Protein AF-A0A381EI64-F1 (afdb_monomer)

Foldseek 3Di:
DDPVVLVVLVVQLVVLVCVLVVLCVVFFDADPPDPHTDPVDDTDDDPVVNVVSVVSNVVSVVVNVVVVCVVVVNDCVPRVDD

Solvent-accessible surface area (backbone atoms only — not comparable to full-atom values): 4911 Å² total; per-residue (Å²): 132,56,70,69,58,51,53,52,42,51,54,51,24,53,52,32,47,48,61,39,50,50,55,46,65,75,66,45,54,63,39,86,99,47,103,42,75,38,80,87,53,96,66,90,74,63,64,67,61,51,49,55,36,50,49,52,25,51,52,33,49,56,70,53,44,63,61,51,28,62,76,69,73,55,47,68,90,70,74,66,59,131

Structure (mmCIF, N/CA/C/O backbone):
data_AF-A0A381EI64-F1
#
_entry.id   AF-A0A381EI64-F1
#
loop_
_atom_site.group_PDB
_atom_site.id
_atom_site.type_symbol
_atom_site.label_atom_id
_atom_site.label_alt_id
_atom_site.label_comp_id
_atom_site.label_asym_id
_atom_site.label_entity_id
_atom_site.label_seq_id
_atom_site.pdbx_PDB_ins_code
_atom_site.Cartn_x
_atom_site.Cartn_y
_atom_site.Cartn_z
_atom_site.occupancy
_atom_site.B_iso_or_equiv
_atom_site.auth_seq_id
_atom_site.auth_comp_id
_atom_site.auth_asym_id
_atom_site.auth_atom_id
_atom_site.pdbx_PDB_model_num
ATOM 1 N N . MET A 1 1 ? -12.710 5.480 15.137 1.00 83.44 1 MET A N 1
ATOM 2 C CA . MET A 1 1 ? -12.850 5.611 13.679 1.00 83.44 1 MET A CA 1
ATOM 3 C C . MET A 1 1 ? -14.068 4.802 13.321 1.00 83.44 1 MET A C 1
ATOM 5 O O . MET A 1 1 ? -14.085 3.621 13.645 1.00 83.44 1 MET A O 1
ATOM 9 N N . GLU A 1 2 ? -15.074 5.453 12.752 1.00 91.88 2 GLU A N 1
ATOM 10 C CA . GLU A 1 2 ? -16.339 4.805 12.409 1.00 91.88 2 GLU A CA 1
ATOM 11 C C . GLU A 1 2 ? -16.178 3.897 11.187 1.00 91.88 2 GLU A C 1
ATOM 13 O O . GLU A 1 2 ? -15.248 4.067 10.386 1.00 91.88 2 GLU A O 1
ATOM 18 N N . LYS A 1 3 ? -17.080 2.922 11.046 1.00 93.44 3 LYS A N 1
ATOM 19 C CA . LYS A 1 3 ? -17.053 1.916 9.973 1.00 93.44 3 LYS A CA 1
ATOM 20 C C . LYS A 1 3 ? -16.981 2.564 8.589 1.00 93.44 3 LYS A C 1
ATOM 22 O O . LYS A 1 3 ? -16.234 2.096 7.733 1.00 93.44 3 LYS A O 1
ATOM 27 N N . GLU A 1 4 ? -17.707 3.655 8.380 1.00 96.50 4 GLU A N 1
ATOM 28 C CA . GLU A 1 4 ? -17.762 4.405 7.123 1.00 96.50 4 GLU A CA 1
ATOM 29 C C . GLU A 1 4 ? -16.380 4.945 6.739 1.00 96.50 4 GLU A C 1
ATOM 31 O O . GLU A 1 4 ? -15.954 4.813 5.590 1.00 96.50 4 GLU A O 1
ATOM 36 N N . GLN A 1 5 ? -15.635 5.480 7.712 1.00 95.75 5 GLN A N 1
ATOM 37 C CA . GLN A 1 5 ? -14.279 5.978 7.488 1.00 95.75 5 GLN A CA 1
ATOM 38 C C . GLN A 1 5 ? -13.291 4.836 7.217 1.00 95.75 5 GLN A C 1
ATOM 40 O O . GLN A 1 5 ? -12.394 4.990 6.389 1.00 95.75 5 GLN A O 1
ATOM 45 N N . ILE A 1 6 ? -13.464 3.678 7.865 1.00 95.94 6 ILE A N 1
ATOM 46 C CA . ILE A 1 6 ? -12.651 2.482 7.588 1.00 95.94 6 ILE A CA 1
ATOM 47 C C . ILE A 1 6 ? -12.882 2.010 6.148 1.00 95.94 6 ILE A C 1
ATOM 49 O O . ILE A 1 6 ? -11.920 1.755 5.426 1.00 95.94 6 ILE A O 1
ATOM 53 N N . VAL A 1 7 ? -14.140 1.951 5.699 1.00 97.19 7 VAL A N 1
ATOM 54 C CA . VAL A 1 7 ? -14.485 1.591 4.314 1.00 97.19 7 VAL A CA 1
ATOM 55 C C . VAL A 1 7 ? -13.889 2.589 3.319 1.00 97.19 7 VAL A C 1
ATOM 57 O O . VAL A 1 7 ? -13.349 2.172 2.295 1.00 97.19 7 VAL A O 1
ATOM 60 N N . ALA A 1 8 ? -13.939 3.892 3.610 1.00 97.56 8 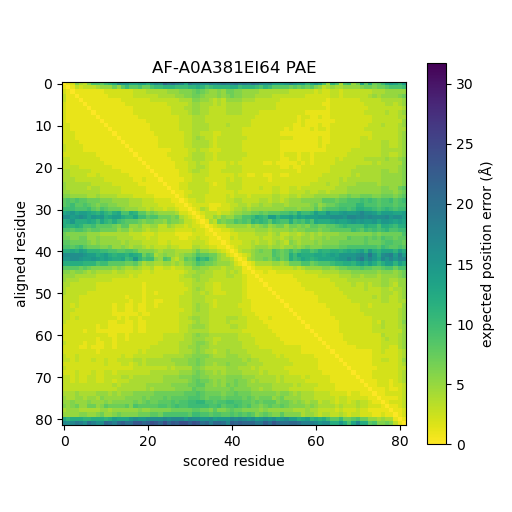ALA A N 1
ATOM 61 C CA . ALA A 1 8 ? -13.308 4.909 2.769 1.00 97.56 8 ALA A CA 1
ATOM 62 C C . ALA A 1 8 ? -11.780 4.725 2.687 1.00 97.56 8 ALA A C 1
ATOM 64 O O . ALA A 1 8 ? -11.222 4.735 1.591 1.00 97.56 8 ALA A O 1
ATOM 65 N N . ASN A 1 9 ? -11.117 4.474 3.820 1.00 97.44 9 ASN A N 1
ATOM 66 C CA . ASN A 1 9 ? -9.674 4.226 3.864 1.00 97.44 9 ASN A CA 1
ATOM 67 C C . ASN A 1 9 ? -9.280 2.935 3.126 1.00 97.44 9 ASN A C 1
ATOM 69 O O . ASN A 1 9 ? -8.234 2.902 2.487 1.00 97.44 9 ASN A O 1
ATOM 73 N N . LEU A 1 10 ? -10.109 1.885 3.171 1.00 97.94 10 LEU A N 1
ATOM 74 C CA . LEU A 1 10 ? -9.877 0.650 2.411 1.00 97.94 10 LEU A CA 1
ATOM 75 C C . LEU A 1 10 ? -9.950 0.891 0.901 1.00 97.94 10 LEU A C 1
ATOM 77 O O . LEU A 1 10 ? -9.108 0.387 0.163 1.00 97.94 10 LEU A O 1
ATOM 81 N N . LYS A 1 11 ? -10.926 1.680 0.435 1.00 98.19 11 LYS A N 1
ATOM 82 C CA . LYS A 1 11 ? -11.023 2.056 -0.985 1.00 98.19 11 LYS A CA 1
ATOM 83 C C . LYS A 1 11 ? -9.791 2.838 -1.443 1.00 98.19 11 LYS A C 1
ATOM 85 O O . LYS A 1 11 ? -9.233 2.511 -2.485 1.00 98.19 11 LYS A O 1
ATOM 90 N N . ASP A 1 12 ? -9.353 3.815 -0.647 1.00 98.19 12 ASP A N 1
ATOM 91 C CA . ASP A 1 12 ? -8.129 4.588 -0.910 1.00 98.19 12 ASP A CA 1
ATOM 92 C C . ASP A 1 12 ? -6.897 3.668 -0.959 1.00 98.19 12 ASP A C 1
ATOM 94 O O . ASP A 1 12 ? -6.136 3.692 -1.922 1.00 98.19 12 ASP A O 1
ATOM 98 N N . PHE A 1 13 ? -6.753 2.764 0.016 1.00 98.00 13 PHE A N 1
ATOM 99 C CA . PHE A 1 13 ? 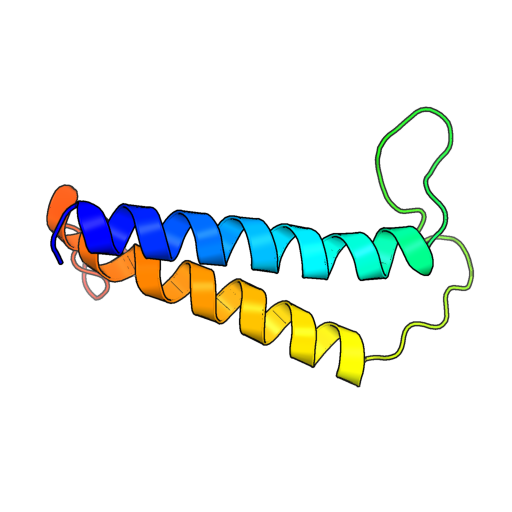-5.677 1.770 0.045 1.00 98.00 13 PHE A CA 1
ATOM 100 C C . PHE A 1 13 ? -5.631 0.900 -1.215 1.00 98.00 13 PHE A C 1
ATOM 102 O O . PHE A 1 13 ? -4.563 0.759 -1.811 1.00 98.00 13 PHE A O 1
ATOM 109 N N . PHE A 1 14 ? -6.763 0.335 -1.648 1.00 98.06 14 PHE A N 1
ATOM 110 C CA . PHE A 1 14 ? -6.787 -0.504 -2.847 1.00 98.06 14 PHE A CA 1
ATOM 111 C C . PHE A 1 14 ? -6.479 0.289 -4.119 1.00 98.06 14 PHE A C 1
ATOM 113 O O . PHE A 1 14 ? -5.714 -0.202 -4.947 1.00 98.06 14 PHE A O 1
ATOM 120 N N . ALA A 1 15 ? -6.975 1.524 -4.235 1.00 98.00 15 ALA A N 1
ATOM 121 C CA . ALA A 1 15 ? -6.638 2.402 -5.352 1.00 98.00 15 ALA A CA 1
ATOM 122 C C . ALA A 1 15 ? -5.132 2.723 -5.391 1.00 98.00 15 ALA A C 1
ATOM 124 O O . ALA A 1 15 ? -4.495 2.591 -6.433 1.00 98.00 15 ALA A O 1
ATOM 125 N N . LYS A 1 16 ? -4.520 3.067 -4.248 1.00 97.94 16 LYS A N 1
ATOM 126 C CA . LYS A 1 16 ? -3.072 3.348 -4.177 1.00 97.94 16 LYS A CA 1
ATOM 127 C C . LYS A 1 16 ? -2.207 2.117 -4.394 1.00 97.94 16 LYS A C 1
ATOM 129 O O . LYS A 1 1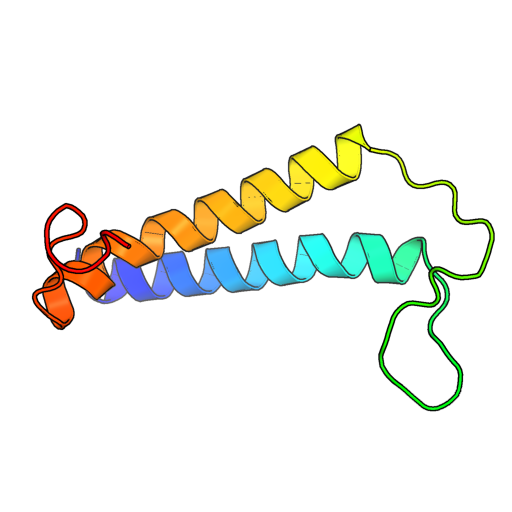6 ? -1.145 2.223 -5.006 1.00 97.94 16 LYS A O 1
ATOM 134 N N . ARG A 1 17 ? -2.669 0.947 -3.950 1.00 97.00 17 ARG A N 1
ATOM 135 C CA . ARG A 1 17 ? -2.029 -0.333 -4.267 1.00 97.00 17 ARG A CA 1
ATOM 136 C C . ARG A 1 17 ? -2.017 -0.569 -5.775 1.00 97.00 17 ARG A C 1
ATOM 138 O O . ARG A 1 17 ? -0.978 -0.924 -6.320 1.00 97.00 17 ARG A O 1
ATOM 145 N N . GLU A 1 18 ? -3.152 -0.375 -6.438 1.00 96.75 18 GLU A N 1
ATOM 146 C CA . GLU A 1 18 ? -3.266 -0.539 -7.887 1.00 96.75 18 GLU A CA 1
ATOM 147 C C . GLU A 1 18 ? -2.358 0.446 -8.640 1.00 96.75 18 GLU A C 1
ATOM 149 O O . GLU A 1 18 ? -1.541 0.014 -9.448 1.00 96.75 18 GLU A O 1
ATOM 154 N N . GLU A 1 19 ? -2.397 1.740 -8.300 1.00 95.75 19 GLU A N 1
ATOM 155 C CA . GLU A 1 19 ? -1.527 2.775 -8.888 1.00 95.75 19 GLU A CA 1
ATOM 156 C C . GLU A 1 19 ? -0.024 2.461 -8.748 1.00 95.75 19 GLU A C 1
ATOM 158 O O . GLU A 1 19 ? 0.780 2.856 -9.602 1.00 95.75 19 GLU A O 1
ATOM 163 N N . PHE A 1 20 ? 0.376 1.798 -7.658 1.00 96.00 20 PHE A N 1
ATOM 164 C CA . PHE A 1 20 ? 1.761 1.390 -7.427 1.00 96.00 20 PHE A CA 1
ATOM 165 C C . PHE A 1 20 ? 2.175 0.243 -8.356 1.00 96.00 20 PHE A C 1
ATOM 167 O O . PHE A 1 20 ? 3.215 0.335 -9.008 1.00 96.00 20 PHE A O 1
ATOM 174 N N . PHE A 1 21 ? 1.352 -0.804 -8.476 1.00 94.31 21 PHE A N 1
ATOM 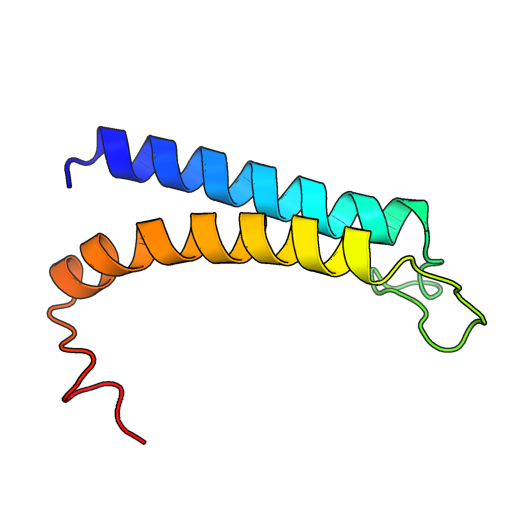175 C CA . PHE A 1 21 ? 1.667 -1.954 -9.331 1.00 94.31 21 PHE A CA 1
ATOM 176 C C . PHE A 1 21 ? 1.510 -1.662 -10.826 1.00 94.31 21 PHE A C 1
ATOM 178 O O . PHE A 1 21 ? 2.343 -2.124 -11.602 1.00 94.31 21 PHE A O 1
ATOM 185 N N . GLN A 1 22 ? 0.558 -0.812 -11.225 1.00 94.62 22 GLN A N 1
ATOM 186 C CA . GLN A 1 22 ? 0.405 -0.372 -12.617 1.00 94.62 22 GLN A CA 1
ATOM 187 C C . GLN A 1 22 ? 1.676 0.294 -13.163 1.00 94.62 22 GLN A C 1
ATOM 189 O O . GLN A 1 22 ? 1.996 0.149 -14.341 1.00 94.62 22 GLN A O 1
ATOM 194 N N . TYR A 1 23 ? 2.432 1.007 -12.318 1.00 94.56 23 TYR A N 1
ATOM 195 C CA . TYR A 1 23 ? 3.714 1.574 -12.735 1.00 94.56 23 TYR A CA 1
ATOM 196 C C . TYR A 1 23 ? 4.730 0.480 -13.076 1.00 94.56 23 TYR A C 1
ATOM 198 O O . TYR A 1 23 ? 5.449 0.600 -14.065 1.00 94.56 23 TYR A O 1
ATOM 206 N N . PHE A 1 24 ? 4.774 -0.608 -12.310 1.00 93.31 24 PHE A N 1
ATOM 207 C CA . PHE A 1 24 ? 5.622 -1.744 -12.651 1.00 93.31 24 PHE A CA 1
ATOM 208 C C . PHE A 1 24 ? 5.114 -2.484 -13.887 1.00 93.31 24 PHE A C 1
ATOM 210 O O . PHE A 1 24 ? 5.921 -2.784 -14.756 1.00 93.31 24 PHE A O 1
ATOM 217 N N . ASP A 1 25 ? 3.807 -2.711 -14.023 1.00 92.44 25 ASP A N 1
ATOM 218 C CA . ASP A 1 25 ? 3.235 -3.364 -15.209 1.00 92.44 25 ASP A CA 1
ATOM 219 C C . ASP A 1 25 ? 3.521 -2.581 -16.501 1.00 92.44 25 ASP A C 1
ATOM 221 O O . ASP A 1 25 ? 3.773 -3.179 -17.544 1.00 92.44 25 ASP A O 1
ATOM 225 N N . ALA A 1 26 ? 3.539 -1.247 -16.433 1.00 92.31 26 ALA A N 1
ATOM 226 C CA . ALA A 1 26 ? 3.838 -0.392 -17.580 1.00 92.31 26 ALA A CA 1
ATOM 227 C C . ALA A 1 26 ? 5.333 -0.326 -17.941 1.00 92.31 26 ALA A C 1
ATOM 229 O O . ALA A 1 26 ? 5.663 -0.002 -19.081 1.00 92.31 26 ALA A O 1
ATOM 230 N N . ASN A 1 27 ? 6.236 -0.588 -16.989 1.00 92.50 27 ASN A N 1
ATOM 231 C CA . ASN A 1 27 ? 7.675 -0.348 -17.161 1.00 92.50 27 ASN A CA 1
ATOM 232 C C . ASN A 1 27 ? 8.546 -1.609 -17.051 1.00 92.50 27 ASN A C 1
ATOM 234 O O . ASN A 1 27 ? 9.734 -1.554 -17.365 1.00 92.50 27 ASN A O 1
ATOM 238 N N . LEU A 1 28 ? 7.992 -2.736 -16.603 1.00 92.00 28 LEU A N 1
ATOM 239 C CA . LEU A 1 28 ? 8.702 -3.998 -16.426 1.00 92.00 28 LEU A CA 1
ATOM 240 C C . LEU A 1 28 ? 8.059 -5.098 -17.262 1.00 92.00 28 LEU A C 1
ATOM 242 O O . LEU A 1 28 ? 6.841 -5.238 -17.331 1.00 92.00 28 LEU A O 1
ATOM 246 N N . SER A 1 29 ? 8.899 -5.957 -17.833 1.00 90.94 29 SER A N 1
ATOM 247 C CA . SER A 1 29 ? 8.423 -7.228 -18.382 1.00 90.94 29 SER A CA 1
ATOM 248 C C . SER A 1 29 ? 7.998 -8.176 -17.257 1.00 90.94 29 SER A C 1
ATOM 250 O O . SER A 1 29 ? 8.600 -8.183 -16.182 1.00 90.94 29 SER A O 1
ATOM 252 N N . LYS A 1 30 ? 7.012 -9.035 -17.521 1.00 91.31 30 LYS A N 1
ATOM 253 C CA . LYS A 1 30 ? 6.709 -10.204 -16.681 1.00 91.31 30 LYS A CA 1
ATOM 254 C C . LYS A 1 30 ? 7.577 -11.395 -17.095 1.00 91.31 30 LYS A C 1
ATOM 256 O O . LYS A 1 30 ? 8.050 -11.462 -18.232 1.00 91.31 30 LYS A O 1
ATOM 261 N N . LYS A 1 31 ? 7.778 -12.334 -16.174 1.00 90.81 31 LYS A N 1
ATOM 262 C CA . LYS A 1 31 ? 8.361 -13.647 -16.473 1.00 90.81 31 LYS A CA 1
ATOM 263 C C . LYS A 1 31 ? 7.363 -14.487 -17.274 1.00 90.81 31 LYS A C 1
ATOM 265 O O . LYS A 1 31 ? 6.154 -14.344 -17.117 1.00 90.81 31 LYS A O 1
ATOM 270 N N . GLU A 1 32 ? 7.865 -15.380 -18.119 1.00 88.06 32 GLU A N 1
ATOM 271 C CA . GLU A 1 32 ? 7.002 -16.305 -18.854 1.00 88.06 32 GLU A CA 1
ATOM 272 C C . GLU A 1 32 ? 6.259 -17.237 -17.885 1.00 88.06 32 GLU A C 1
ATOM 274 O O . GLU A 1 32 ? 6.846 -17.773 -16.945 1.00 88.06 32 GLU A O 1
ATOM 279 N N . ASN A 1 33 ? 4.965 -17.446 -18.135 1.00 86.50 33 ASN A N 1
ATOM 280 C CA . ASN A 1 33 ? 4.102 -18.397 -17.425 1.00 86.50 33 ASN A CA 1
ATOM 281 C C . ASN A 1 33 ? 3.861 -18.135 -15.923 1.00 86.50 33 ASN A C 1
ATOM 283 O O . ASN A 1 33 ? 3.261 -18.984 -15.266 1.00 86.50 33 ASN A O 1
ATOM 287 N N . ILE A 1 34 ? 4.265 -16.979 -15.376 1.00 88.38 34 ILE A N 1
ATOM 288 C CA . ILE A 1 34 ? 3.946 -16.569 -13.996 1.00 88.38 34 ILE A CA 1
ATOM 289 C C . ILE A 1 34 ? 3.664 -15.063 -13.896 1.00 88.38 34 ILE A C 1
ATOM 291 O O . ILE A 1 34 ? 4.301 -14.254 -14.567 1.00 88.38 34 ILE A O 1
ATOM 295 N N . ASP A 1 35 ? 2.752 -14.668 -13.004 1.00 86.19 35 ASP A N 1
ATOM 296 C CA . ASP A 1 35 ? 2.460 -13.255 -12.717 1.00 86.19 35 ASP A CA 1
ATOM 297 C C . ASP A 1 35 ? 3.502 -12.653 -11.757 1.00 86.19 35 ASP A C 1
ATOM 299 O O . ASP A 1 35 ? 3.241 -12.355 -10.592 1.00 86.19 35 ASP A O 1
ATOM 303 N N . ALA A 1 36 ? 4.739 -12.535 -12.241 1.00 89.31 36 ALA A N 1
ATOM 304 C CA . ALA A 1 36 ? 5.843 -11.915 -11.518 1.00 89.31 36 ALA A CA 1
ATOM 305 C C . ALA A 1 36 ? 6.691 -11.063 -12.465 1.00 89.31 36 ALA A C 1
ATOM 307 O O . ALA A 1 36 ? 6.914 -11.436 -13.617 1.00 89.31 36 ALA A O 1
ATOM 308 N N . PHE A 1 37 ? 7.197 -9.931 -11.975 1.00 91.31 37 PHE A N 1
ATOM 309 C CA . PHE A 1 37 ? 8.096 -9.071 -12.744 1.00 91.31 37 PHE A CA 1
ATOM 310 C C . PHE A 1 37 ? 9.454 -9.742 -12.984 1.00 91.31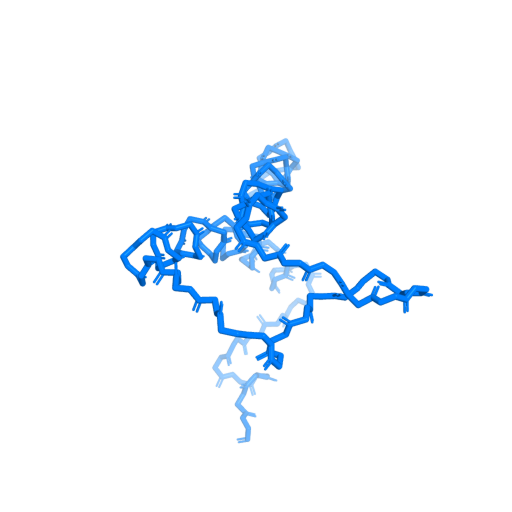 37 PHE A C 1
ATOM 312 O O . PHE A 1 37 ? 10.006 -10.433 -12.120 1.00 91.31 37 PHE A O 1
ATOM 319 N N . ASP A 1 38 ? 9.998 -9.527 -14.176 1.00 90.50 38 ASP A N 1
ATOM 320 C CA . ASP A 1 38 ? 11.306 -10.012 -14.586 1.00 90.50 38 ASP A CA 1
ATOM 321 C C . ASP A 1 38 ? 12.386 -8.952 -14.335 1.00 90.50 38 ASP A C 1
ATOM 323 O O . ASP A 1 38 ? 12.714 -8.127 -15.191 1.00 90.50 38 ASP A O 1
ATOM 327 N N . PHE A 1 39 ? 12.961 -8.999 -13.135 1.00 88.88 39 PHE A N 1
ATOM 328 C CA . PHE A 1 39 ? 14.070 -8.133 -12.727 1.00 88.88 39 PHE A CA 1
ATOM 329 C C . PHE A 1 39 ? 15.438 -8.557 -13.290 1.00 88.88 39 PHE A C 1
ATOM 331 O O . PHE A 1 39 ? 16.425 -7.876 -13.030 1.00 88.88 39 PHE A O 1
ATOM 338 N N . SER A 1 40 ? 15.524 -9.669 -14.036 1.00 88.44 40 SER A N 1
ATOM 339 C CA . SER A 1 40 ? 16.782 -10.093 -14.677 1.00 88.44 40 SER A CA 1
ATOM 340 C C . SER A 1 40 ? 17.102 -9.280 -15.935 1.00 88.44 40 SER A C 1
ATOM 342 O O . SER A 1 40 ? 18.258 -9.194 -16.351 1.00 88.44 40 SER A O 1
ATOM 344 N N . LYS A 1 41 ? 16.083 -8.646 -16.526 1.00 82.88 41 LYS A N 1
ATOM 345 C CA . LYS A 1 41 ? 16.227 -7.757 -17.678 1.00 82.88 41 LYS A CA 1
ATOM 346 C C . LYS A 1 41 ? 16.722 -6.383 -17.240 1.00 82.88 41 LYS A C 1
ATOM 348 O O . LYS A 1 41 ? 16.429 -5.916 -16.140 1.00 82.88 41 LYS A O 1
ATOM 353 N N . LYS A 1 42 ? 17.450 -5.706 -18.133 1.00 78.00 42 LYS A N 1
ATOM 354 C CA . LYS A 1 42 ? 17.817 -4.305 -17.928 1.00 78.00 42 LYS A CA 1
ATOM 355 C C . LYS A 1 42 ? 16.540 -3.461 -17.969 1.00 78.00 42 LYS A C 1
ATOM 357 O O . LYS A 1 42 ? 16.002 -3.210 -19.041 1.00 78.00 42 LYS A O 1
ATOM 362 N N . ASN A 1 43 ? 16.080 -3.041 -16.798 1.00 79.81 43 ASN A N 1
ATOM 363 C CA . ASN A 1 43 ? 14.938 -2.156 -16.631 1.00 79.81 43 ASN A CA 1
ATOM 364 C C . ASN A 1 43 ? 15.440 -0.855 -15.995 1.00 79.81 43 ASN A C 1
ATOM 366 O O . ASN A 1 43 ? 16.058 -0.889 -14.932 1.00 79.81 43 ASN A O 1
ATOM 370 N N . G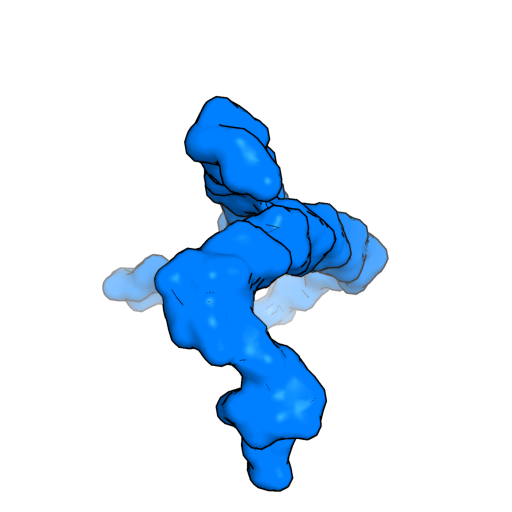LU A 1 44 ? 15.199 0.286 -16.633 1.00 85.12 44 GLU A N 1
ATOM 371 C CA . GLU A 1 44 ? 15.526 1.598 -16.068 1.00 85.12 44 GLU A CA 1
ATOM 372 C C . GLU A 1 44 ? 14.243 2.208 -15.502 1.00 85.12 44 GLU A C 1
ATOM 374 O O . GLU A 1 44 ? 13.433 2.778 -16.227 1.00 85.12 44 GLU A O 1
ATOM 379 N N . LEU A 1 45 ? 14.029 2.038 -14.195 1.00 90.19 45 LEU A N 1
ATOM 380 C CA . LEU A 1 45 ? 12.915 2.675 -13.501 1.00 90.19 45 LEU A CA 1
ATOM 381 C C . LEU A 1 45 ? 13.345 4.012 -12.904 1.00 90.19 45 LEU A C 1
ATOM 383 O O . LEU A 1 45 ? 14.414 4.130 -12.306 1.00 90.19 45 LEU A O 1
ATOM 387 N N . ASN A 1 46 ? 12.458 5.002 -12.975 1.00 93.75 46 ASN A N 1
ATOM 388 C CA . ASN A 1 46 ? 12.643 6.245 -12.241 1.00 93.75 46 ASN A CA 1
ATOM 389 C C . ASN A 1 46 ? 12.406 6.010 -10.734 1.00 93.75 46 ASN A C 1
ATOM 391 O O . ASN A 1 46 ? 11.286 5.714 -10.312 1.00 93.75 46 ASN A O 1
ATOM 395 N N . ALA A 1 47 ? 13.465 6.147 -9.932 1.00 93.75 47 ALA A N 1
ATOM 396 C CA . ALA A 1 47 ? 13.431 5.933 -8.486 1.00 93.75 47 ALA A CA 1
ATOM 397 C C . ALA A 1 47 ? 12.535 6.937 -7.736 1.00 93.75 47 ALA A C 1
ATOM 399 O O . ALA A 1 47 ? 11.894 6.561 -6.755 1.00 93.75 47 ALA A O 1
ATOM 400 N N . GLU A 1 48 ? 12.449 8.184 -8.204 1.00 96.38 48 GLU A N 1
ATOM 401 C CA . GLU A 1 48 ? 11.574 9.210 -7.623 1.00 96.38 48 GLU A CA 1
ATOM 402 C C . GLU A 1 48 ? 10.098 8.829 -7.795 1.00 96.38 48 GLU A C 1
ATOM 404 O O . GLU A 1 48 ? 9.322 8.879 -6.838 1.00 96.38 48 GLU A O 1
ATOM 409 N N . GLU A 1 49 ? 9.721 8.356 -8.986 1.00 95.31 49 GLU A N 1
ATOM 410 C CA . GLU A 1 49 ? 8.357 7.894 -9.263 1.00 95.31 49 GLU A CA 1
ATOM 411 C C . GLU A 1 49 ? 7.987 6.647 -8.452 1.00 95.31 49 GLU A C 1
ATOM 413 O O . GLU A 1 49 ? 6.881 6.577 -7.905 1.00 95.31 49 GLU A O 1
ATOM 418 N N . ILE A 1 50 ? 8.916 5.692 -8.295 1.00 95.62 50 ILE A N 1
ATOM 419 C CA . ILE A 1 50 ? 8.710 4.543 -7.397 1.00 95.62 50 ILE A CA 1
ATOM 420 C C . ILE A 1 50 ? 8.454 5.036 -5.975 1.00 95.62 50 ILE A C 1
ATOM 422 O O . ILE A 1 50 ? 7.460 4.642 -5.363 1.00 95.62 50 ILE A O 1
ATOM 426 N N . TYR A 1 51 ? 9.337 5.889 -5.448 1.00 96.88 51 TYR A N 1
ATOM 427 C CA . TYR A 1 51 ? 9.247 6.376 -4.073 1.00 96.88 51 TYR A CA 1
ATOM 428 C C . TYR A 1 51 ? 7.926 7.102 -3.819 1.00 96.88 51 TYR A C 1
ATOM 430 O O . TYR A 1 51 ? 7.241 6.807 -2.842 1.00 96.88 51 TYR A O 1
ATOM 438 N N . LYS A 1 52 ? 7.522 8.000 -4.721 1.00 97.50 52 LYS A N 1
ATOM 439 C CA . LYS A 1 52 ? 6.269 8.757 -4.609 1.00 97.50 52 LYS A CA 1
ATOM 440 C C . LYS A 1 52 ? 5.046 7.842 -4.541 1.00 97.50 52 LYS A C 1
ATOM 442 O O . LYS A 1 52 ? 4.174 8.034 -3.692 1.00 97.50 52 LYS A O 1
ATOM 447 N N . ARG A 1 53 ? 4.978 6.832 -5.412 1.00 97.25 53 ARG A N 1
ATOM 448 C CA . ARG A 1 53 ? 3.858 5.876 -5.442 1.00 97.25 53 ARG A CA 1
ATOM 449 C C . ARG A 1 53 ? 3.865 4.958 -4.227 1.00 97.25 53 ARG A C 1
ATOM 451 O O . ARG A 1 53 ? 2.822 4.780 -3.600 1.00 97.25 53 ARG A O 1
ATOM 458 N N . PHE A 1 54 ? 5.038 4.441 -3.860 1.00 97.31 54 PHE A N 1
ATOM 459 C CA . PHE A 1 54 ? 5.214 3.639 -2.653 1.00 97.31 54 PHE A CA 1
ATOM 460 C C . PHE A 1 54 ? 4.788 4.416 -1.405 1.00 97.31 54 PHE A C 1
ATOM 462 O O . PHE A 1 54 ? 4.037 3.893 -0.591 1.00 97.31 54 PHE A O 1
ATOM 469 N N . TYR A 1 55 ? 5.196 5.680 -1.281 1.00 97.69 55 TYR A N 1
ATOM 470 C CA . TYR A 1 55 ? 4.840 6.529 -0.149 1.00 97.69 55 TYR A CA 1
ATOM 471 C C . TYR A 1 55 ? 3.323 6.712 -0.018 1.00 97.69 55 TYR A C 1
ATOM 473 O O . TYR A 1 55 ? 2.787 6.597 1.082 1.00 97.69 55 TYR A O 1
ATOM 481 N N . HIS A 1 56 ? 2.606 6.959 -1.121 1.00 97.56 56 HIS A N 1
ATOM 482 C CA . HIS A 1 56 ? 1.142 7.056 -1.086 1.00 97.56 56 HIS A CA 1
ATOM 483 C C . HIS A 1 56 ? 0.479 5.734 -0.690 1.00 97.56 56 HIS A C 1
ATOM 485 O O . HIS A 1 56 ? -0.465 5.736 0.103 1.00 97.56 56 HIS A O 1
ATOM 491 N N . PHE A 1 57 ? 0.985 4.618 -1.215 1.00 97.31 57 PHE A N 1
ATOM 492 C CA . PHE A 1 57 ? 0.511 3.284 -0.868 1.00 97.31 57 PHE A CA 1
ATOM 493 C C . PHE A 1 57 ? 0.728 2.964 0.623 1.00 97.31 57 PHE A C 1
ATOM 495 O O . PHE A 1 57 ? -0.225 2.607 1.321 1.00 97.31 57 PHE A O 1
ATOM 502 N N . ASP A 1 58 ? 1.942 3.174 1.135 1.00 97.94 58 ASP A N 1
ATOM 503 C CA . ASP A 1 58 ? 2.290 3.017 2.552 1.00 97.94 58 ASP A CA 1
ATOM 504 C C . ASP A 1 58 ? 1.444 3.929 3.451 1.00 97.94 58 ASP A C 1
ATOM 506 O O . ASP A 1 58 ? 0.898 3.499 4.470 1.00 97.94 58 ASP A O 1
ATOM 510 N N . TYR A 1 59 ? 1.272 5.191 3.060 1.00 97.69 59 TYR A N 1
ATOM 511 C CA . TYR A 1 59 ? 0.478 6.140 3.828 1.00 97.69 59 TYR A CA 1
ATOM 512 C C . TYR A 1 59 ? -0.992 5.716 3.933 1.00 97.69 59 TYR A C 1
ATOM 514 O O . TYR A 1 59 ? -1.573 5.787 5.020 1.00 97.69 59 TYR A O 1
ATOM 522 N N . ALA A 1 60 ? -1.590 5.235 2.839 1.00 97.44 60 ALA A N 1
ATOM 523 C CA . ALA A 1 60 ? -2.958 4.721 2.849 1.00 97.44 60 ALA A CA 1
ATOM 524 C C . ALA A 1 60 ? -3.094 3.494 3.768 1.00 97.44 60 ALA A C 1
ATOM 526 O O . ALA A 1 60 ? -4.034 3.414 4.561 1.00 97.44 60 ALA A O 1
ATOM 527 N N . MET A 1 61 ? -2.114 2.586 3.741 1.00 96.88 61 MET A N 1
ATOM 528 C CA . MET A 1 61 ? -2.054 1.434 4.646 1.00 96.88 61 MET A CA 1
ATOM 529 C C . MET A 1 61 ? -1.939 1.857 6.118 1.00 96.88 61 MET A C 1
ATOM 531 O O . MET A 1 61 ? -2.674 1.349 6.966 1.00 96.88 61 MET A O 1
ATOM 535 N N . ARG A 1 62 ? -1.085 2.837 6.443 1.00 96.88 62 ARG A N 1
ATOM 536 C CA . ARG A 1 62 ? -0.912 3.325 7.823 1.00 96.88 62 ARG A CA 1
ATOM 537 C C . ARG A 1 62 ? -2.190 3.892 8.433 1.00 96.88 62 ARG A C 1
ATOM 539 O O . ARG A 1 62 ? -2.384 3.765 9.639 1.00 96.88 62 ARG A O 1
ATOM 546 N N . LYS A 1 63 ? -3.099 4.456 7.631 1.00 96.19 63 LYS A N 1
ATOM 547 C CA . LYS A 1 63 ? -4.418 4.911 8.116 1.00 96.19 63 LYS A CA 1
ATOM 548 C C . LYS A 1 63 ? -5.314 3.769 8.605 1.00 96.19 63 LYS A C 1
ATOM 550 O O . LYS A 1 63 ? -6.237 4.020 9.381 1.00 96.19 63 LYS A O 1
ATOM 555 N N . LEU A 1 64 ? -5.066 2.535 8.164 1.00 96.88 64 LEU A N 1
ATOM 556 C CA . LEU A 1 64 ? -5.820 1.346 8.569 1.00 96.88 64 LEU A CA 1
ATOM 557 C C . LEU A 1 64 ? -5.268 0.697 9.848 1.00 96.88 64 LEU A C 1
ATOM 559 O O . LEU A 1 64 ? -5.982 -0.074 10.486 1.00 96.88 64 L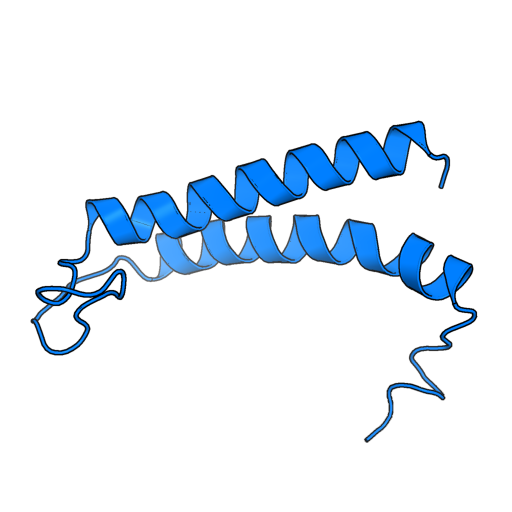EU A O 1
ATOM 563 N N . LEU A 1 65 ? -4.044 1.037 10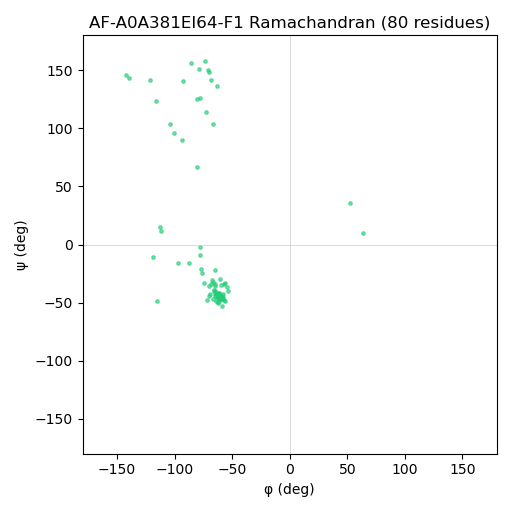.268 1.00 95.50 65 LEU A N 1
ATOM 564 C CA . LEU A 1 65 ? -3.421 0.447 11.457 1.00 95.50 65 LEU A CA 1
ATOM 565 C C . LEU A 1 65 ? -4.121 0.829 12.775 1.00 95.50 65 LEU A C 1
ATOM 567 O O . LEU A 1 65 ? -4.413 -0.076 13.552 1.00 95.50 65 LEU A O 1
ATOM 571 N N . PRO A 1 66 ? -4.472 2.104 13.056 1.00 94.94 66 PRO A N 1
ATOM 572 C CA . PRO A 1 66 ? -5.114 2.461 14.321 1.00 94.94 66 PRO A CA 1
ATOM 573 C C . PRO A 1 66 ? -6.427 1.717 14.620 1.00 94.94 66 PRO A C 1
ATOM 575 O O . PRO A 1 66 ? -6.572 1.218 15.738 1.00 94.94 66 PRO A O 1
ATOM 578 N N . PRO A 1 67 ? -7.402 1.610 13.688 1.00 94.62 67 PRO A N 1
ATOM 579 C CA . PRO A 1 67 ? -8.611 0.841 13.963 1.00 94.62 67 PRO A CA 1
ATOM 580 C C . PRO A 1 67 ? -8.326 -0.658 14.117 1.00 94.62 67 PRO A C 1
ATOM 582 O O . PRO A 1 67 ? -8.987 -1.292 14.933 1.00 94.62 67 PRO A O 1
ATOM 585 N N . LEU A 1 68 ? -7.337 -1.212 13.405 1.00 94.25 68 LEU A N 1
ATOM 586 C CA . LEU A 1 68 ? -6.921 -2.606 13.570 1.00 94.25 68 LEU A CA 1
ATOM 587 C C . LEU A 1 68 ? -6.341 -2.852 14.969 1.00 94.25 68 LEU A C 1
ATOM 589 O O . LEU A 1 68 ? -6.774 -3.773 15.657 1.00 94.25 68 LEU A O 1
ATOM 593 N N . PHE A 1 69 ? -5.428 -1.989 15.419 1.00 95.31 69 PHE A N 1
ATOM 594 C CA . PHE A 1 69 ? -4.858 -2.064 16.764 1.00 95.31 69 PHE A CA 1
ATOM 595 C C . PHE A 1 69 ? -5.935 -1.974 17.836 1.00 95.31 69 PHE A C 1
ATOM 597 O O . PHE A 1 69 ? -5.939 -2.762 18.773 1.00 95.31 69 PHE A O 1
ATOM 604 N N . LYS A 1 70 ? -6.900 -1.066 17.662 1.00 93.88 70 LYS A N 1
ATOM 605 C CA . LYS A 1 70 ? -8.034 -0.949 18.578 1.00 93.88 70 LYS A CA 1
ATOM 606 C C . LYS A 1 70 ? -8.908 -2.209 18.587 1.00 93.88 70 LYS A C 1
ATOM 608 O O . LYS A 1 70 ? -9.342 -2.614 19.656 1.00 93.88 70 LYS A O 1
ATOM 613 N N . ALA A 1 71 ? -9.195 -2.797 17.426 1.00 95.00 71 ALA A N 1
ATOM 614 C CA . ALA A 1 71 ? -10.096 -3.946 17.310 1.00 95.00 71 ALA A CA 1
ATOM 615 C C . ALA A 1 71 ? -9.542 -5.222 17.963 1.00 95.00 71 ALA A C 1
ATOM 617 O O . ALA A 1 71 ? -10.321 -6.039 18.442 1.00 95.00 71 ALA A O 1
ATOM 618 N N . TYR A 1 72 ? -8.217 -5.371 17.981 1.00 96.44 72 TYR A N 1
ATOM 619 C CA . TYR A 1 72 ? -7.522 -6.540 18.524 1.00 96.44 72 TYR A CA 1
ATOM 620 C C . TYR A 1 72 ? -6.725 -6.236 19.800 1.00 96.44 72 TYR A C 1
ATOM 622 O O . TYR A 1 72 ? -5.911 -7.055 20.208 1.00 96.44 72 TYR A O 1
ATOM 630 N N . GLU A 1 73 ? -6.928 -5.060 20.403 1.00 96.50 73 GLU A N 1
ATOM 631 C CA . GLU A 1 73 ? -6.227 -4.608 21.618 1.00 96.50 73 GLU A CA 1
ATOM 632 C C . GLU A 1 73 ? -4.690 -4.700 21.519 1.00 96.50 73 GLU A C 1
ATOM 634 O O . GLU A 1 73 ? -3.997 -4.987 22.490 1.00 96.50 73 GLU A O 1
ATOM 639 N N . ILE A 1 74 ? -4.147 -4.429 20.328 1.00 96.69 74 ILE A N 1
ATOM 640 C CA . ILE A 1 74 ? -2.703 -4.447 20.069 1.00 96.69 74 ILE A CA 1
ATOM 641 C C . ILE A 1 74 ? -2.094 -3.132 20.559 1.00 96.69 74 ILE A C 1
ATOM 643 O O . ILE A 1 74 ? -2.466 -2.044 20.108 1.00 96.69 74 ILE A O 1
ATOM 647 N N . HIS A 1 75 ? -1.093 -3.228 21.425 1.00 94.56 75 HIS A N 1
ATOM 648 C CA . HIS A 1 75 ? -0.277 -2.123 21.909 1.00 94.56 75 HIS A CA 1
ATOM 649 C C . HIS A 1 75 ? 1.094 -2.145 21.217 1.00 94.56 75 HIS A C 1
ATOM 651 O O . HIS A 1 75 ? 1.960 -2.926 21.610 1.00 94.56 75 HIS A O 1
ATOM 657 N N . PRO A 1 76 ? 1.366 -1.265 20.231 1.00 91.50 76 PRO A N 1
ATOM 658 C CA . PRO A 1 76 ? 2.574 -1.359 19.402 1.00 91.50 76 PRO A CA 1
ATOM 659 C C . PRO A 1 76 ? 3.893 -1.397 20.185 1.00 91.50 76 PRO A C 1
ATOM 661 O O . PRO A 1 76 ? 4.817 -2.113 19.827 1.00 91.50 76 PRO A O 1
ATOM 664 N N . THR A 1 77 ? 3.982 -0.657 21.290 1.00 90.25 77 THR A N 1
ATOM 665 C CA . THR A 1 77 ? 5.193 -0.573 22.123 1.00 90.25 77 THR A CA 1
ATOM 666 C C . THR A 1 77 ? 5.412 -1.775 23.041 1.00 90.25 77 THR A C 1
ATOM 668 O O . THR A 1 77 ? 6.463 -1.853 23.683 1.00 90.25 77 THR A O 1
ATOM 671 N N . LYS A 1 78 ? 4.429 -2.669 23.148 1.00 93.88 78 LYS A N 1
ATOM 672 C CA . LYS A 1 78 ? 4.460 -3.862 23.996 1.00 93.88 78 LYS A CA 1
ATOM 673 C C . LYS A 1 78 ? 4.429 -5.134 23.153 1.00 93.88 78 LYS A C 1
ATOM 675 O O . LYS A 1 78 ? 5.250 -6.010 23.379 1.00 93.88 78 LYS A O 1
ATOM 680 N N . ASP A 1 79 ? 3.510 -5.205 22.196 1.00 93.88 79 ASP A N 1
ATOM 681 C CA 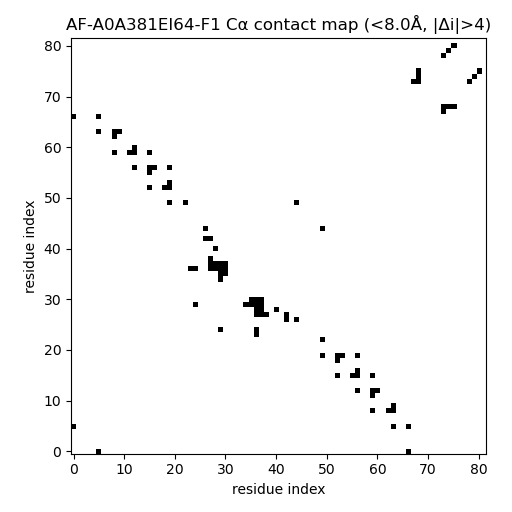. ASP A 1 79 ? 3.162 -6.443 21.492 1.00 93.88 79 ASP A CA 1
ATOM 682 C C . ASP A 1 79 ? 3.882 -6.595 20.142 1.00 93.88 79 ASP A C 1
ATOM 684 O O . ASP A 1 79 ? 3.918 -7.691 19.596 1.00 93.88 79 ASP A O 1
ATOM 688 N N . LEU A 1 80 ? 4.451 -5.509 19.598 1.00 92.38 80 LEU A N 1
ATOM 689 C CA . LEU A 1 80 ? 5.217 -5.509 18.340 1.00 92.38 80 LEU A CA 1
ATOM 690 C C . LEU A 1 80 ? 6.707 -5.201 18.554 1.00 92.38 80 LEU A C 1
ATOM 692 O O . LEU A 1 80 ? 7.401 -4.829 17.610 1.00 92.38 80 LEU A O 1
ATOM 696 N N . LYS A 1 81 ? 7.191 -5.284 19.796 1.00 86.50 81 LYS A N 1
ATOM 697 C CA . LYS A 1 81 ? 8.632 -5.274 20.054 1.00 86.50 81 LYS A CA 1
ATOM 698 C C . LYS A 1 81 ? 9.185 -6.658 19.731 1.00 86.50 81 LYS A C 1
ATOM 700 O O . LYS A 1 81 ? 8.666 -7.635 20.264 1.00 86.50 81 LYS A O 1
ATOM 705 N N . ASP A 1 82 ? 10.208 -6.695 18.883 1.00 69.19 82 ASP A N 1
ATOM 706 C CA . ASP A 1 82 ? 11.043 -7.878 18.650 1.00 69.19 82 ASP A CA 1
ATOM 707 C C . ASP A 1 82 ? 11.767 -8.325 19.933 1.00 69.19 82 ASP A C 1
ATOM 709 O O . ASP A 1 82 ? 12.189 -7.439 20.722 1.00 69.19 82 ASP A O 1
#

pLDDT: mean 93.36, std 5.12, range [69.19, 98.19]

Mean predicted aligned error: 4.21 Å

Radius of gyration: 16.81 Å; Cα contacts (8 Å, |Δi|>4): 50; chains: 1; bounding box: 36×28×43 Å

InterPro domains:
  IPR049887 CmeU-like [NF041329] (3-75)
  IPR049887 CmeU-like [PF28155] (3-75)

Nearest PDB structures (foldseek):
  8ceo-assembly1_n  TM=5.816E-01  e=1.972E+00  Saccharomyces cerevisiae
  6nrc-assembly1_4  TM=3.895E-01  e=4.990E+00  Homo sapiens

Sequence (82 aa):
MEKEQIVANLKDFFAKREEFFQYFDANLSKKENIDAFDFSKKNELNAEEIYKRFYHFDYAMRKLLPPLFKAYEIHPTKDLKD

Secondary structure (DSSP, 8-state):
--HHHHHHHHHHHHHHHHHHHHHHHHHSPBPTTSSSB-TTS-----HHHHHHHHHHHHHHHHTTHHHHHHHTT--HHHHS--

Organism: Campylobacter upsaliensis (NCBI:txid28080)